Protein AF-A0A2P8VRK5-F1 (afdb_monomer)

Radius of gyration: 15.84 Å; Cα contacts (8 Å, |Δi|>4): 286; chains: 1; bounding box: 33×37×44 Å

Secondary structure (DSSP, 8-state):
-BTTB-EEEEEETTTEEEEEEESHHHHHHHHHHHHHHGGG-GGGGGSTTPEES--SSSSEEEEEEETTEEEEEEEEE-TT--EEEEEEEEEE-TTSSS-EEEEEEEEEEEEEEETTEEEEEEEEEEESTTSHHIIIIIEEEEEE-------

Sequence (151 aa):
IIDGIGAMQWKLLGLFPVMTGTGADITRSAVGRFHAELMLFPSAFCLGDVVWSSTEAPPLPASFIAQGEQAELDLTIDQTGQLKAAKLARWGNPDGAAHRYVDFGAIVEAEGTFCGYTIPTQLRVGWYFGTERFESEGEFFRATIDEAIYR

Mean predicted aligned error: 4.78 Å

Solvent-accessible surface area (backbone atoms only — not comparable to full-atom values): 8682 Å² total; per-residue (Å²): 113,59,98,86,44,19,70,46,74,42,40,56,94,77,73,45,79,76,44,78,48,68,49,72,68,44,20,50,26,44,50,38,47,54,61,59,53,43,65,60,40,55,70,66,68,73,40,93,72,49,46,68,82,44,83,87,57,71,61,29,36,38,33,37,75,54,96,92,37,85,45,59,40,32,36,28,52,51,99,86,65,50,67,39,32,41,39,32,72,26,44,44,40,95,84,73,58,77,73,40,74,39,38,27,29,35,43,35,80,38,68,46,74,42,98,88,44,67,27,65,24,28,38,44,30,24,34,46,47,95,44,78,51,20,82,77,72,17,63,71,51,72,51,75,58,92,78,71,85,89,130

pLDDT: mean 90.81, std 8.57, range [53.16, 98.5]

Foldseek 3Di:
DPPLWAWDFDADVVHHTPDIDTDDLRSQLVQLVVLQCCLQVVVVCVDPQWDWPDDPAFQTWIWGADSNDIFTKGFHADPVRHTAKIWGFGWDDLPPDDTDTWIWMKGQPDWDAAPRDIGGFWIFIFTNPPDPCCVVRTGPDIGGDPDDDDD

Structure (mmCIF, N/CA/C/O backbone):
data_AF-A0A2P8VRK5-F1
#
_entry.id   AF-A0A2P8VRK5-F1
#
loop_
_atom_site.group_PDB
_atom_site.id
_atom_site.type_symbol
_atom_site.label_atom_id
_atom_site.label_alt_id
_atom_site.label_comp_id
_atom_site.label_asym_id
_atom_site.label_entity_id
_atom_site.label_seq_id
_atom_site.pdbx_PDB_ins_code
_atom_site.Car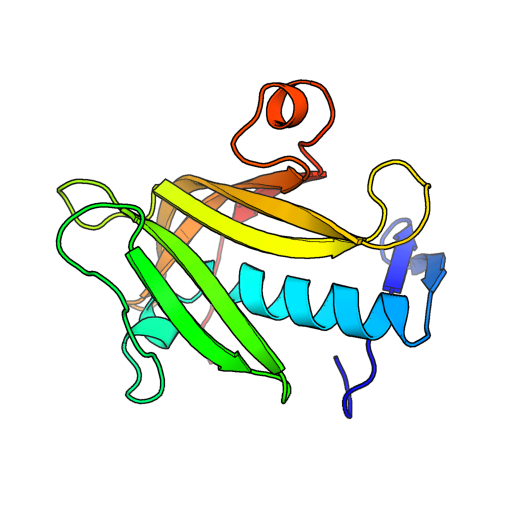tn_x
_atom_site.Cartn_y
_atom_site.Cartn_z
_atom_site.occupancy
_atom_site.B_iso_or_equiv
_atom_site.auth_seq_id
_atom_site.auth_comp_id
_atom_site.auth_asym_id
_atom_site.auth_atom_id
_atom_site.pdbx_PDB_model_num
ATOM 1 N N . ILE A 1 1 ? 0.606 -12.770 -7.621 1.00 77.88 1 ILE A N 1
ATOM 2 C CA . ILE A 1 1 ? 1.854 -13.534 -7.843 1.00 77.88 1 ILE A CA 1
ATOM 3 C C . ILE A 1 1 ? 1.461 -14.994 -7.847 1.00 77.88 1 ILE A C 1
ATOM 5 O O . ILE A 1 1 ? 0.702 -15.381 -6.968 1.00 77.88 1 ILE A O 1
ATOM 9 N N . ILE A 1 2 ? 1.877 -15.756 -8.851 1.00 81.06 2 ILE A N 1
ATOM 10 C CA . ILE A 1 2 ? 1.624 -17.200 -8.934 1.00 81.06 2 ILE A CA 1
ATOM 11 C C . ILE A 1 2 ? 2.981 -17.845 -9.188 1.00 81.06 2 ILE A C 1
ATOM 13 O O . ILE A 1 2 ? 3.702 -17.381 -10.068 1.00 81.06 2 ILE A O 1
ATOM 17 N N . ASP A 1 3 ? 3.359 -18.820 -8.362 1.00 83.81 3 ASP A N 1
ATOM 18 C CA . ASP A 1 3 ? 4.664 -19.495 -8.417 1.00 83.81 3 ASP A CA 1
ATOM 19 C C . ASP A 1 3 ? 5.862 -18.523 -8.426 1.00 83.81 3 ASP A C 1
ATOM 21 O O . ASP A 1 3 ? 6.844 -18.705 -9.142 1.00 83.81 3 ASP A O 1
ATOM 25 N N . GLY A 1 4 ? 5.760 -17.431 -7.658 1.00 81.56 4 GLY A N 1
ATOM 26 C CA . GLY A 1 4 ? 6.792 -16.388 -7.586 1.00 81.56 4 GLY A CA 1
ATOM 27 C C . GLY A 1 4 ? 6.843 -15.444 -8.793 1.00 81.56 4 GLY A C 1
ATOM 28 O O . GLY A 1 4 ? 7.696 -14.563 -8.843 1.00 81.56 4 GLY A O 1
ATOM 29 N N . ILE A 1 5 ? 5.928 -15.571 -9.758 1.00 84.06 5 ILE A N 1
ATOM 30 C CA . ILE A 1 5 ? 5.892 -14.737 -10.962 1.00 84.06 5 ILE A CA 1
ATOM 31 C C . ILE A 1 5 ? 4.791 -13.680 -10.836 1.00 84.06 5 ILE A C 1
ATOM 33 O O . ILE A 1 5 ? 3.614 -13.977 -10.591 1.00 84.06 5 ILE A O 1
ATOM 37 N N . GLY A 1 6 ? 5.175 -12.411 -10.997 1.00 85.19 6 GLY A N 1
ATOM 38 C CA . GLY A 1 6 ? 4.243 -11.299 -11.129 1.00 85.19 6 GLY A CA 1
ATOM 39 C C . GLY A 1 6 ? 3.876 -11.055 -12.588 1.00 85.19 6 GLY A C 1
ATOM 40 O O . GLY A 1 6 ? 4.708 -11.144 -13.491 1.00 85.19 6 GLY A O 1
ATOM 41 N N . ALA A 1 7 ? 2.615 -10.709 -12.812 1.00 84.06 7 ALA A N 1
ATOM 42 C CA . ALA A 1 7 ? 2.120 -10.294 -14.110 1.00 84.06 7 ALA A CA 1
ATOM 43 C C . ALA A 1 7 ? 1.224 -9.070 -13.941 1.00 84.06 7 ALA A C 1
ATOM 45 O O . ALA A 1 7 ? 0.474 -8.953 -12.970 1.00 84.06 7 ALA A O 1
ATOM 46 N N . MET A 1 8 ? 1.288 -8.173 -14.914 1.00 82.56 8 MET A N 1
ATOM 47 C CA . MET A 1 8 ? 0.344 -7.084 -15.077 1.00 82.56 8 MET A CA 1
ATOM 48 C C . MET A 1 8 ? -0.589 -7.457 -16.220 1.00 82.56 8 MET A C 1
ATOM 50 O O . MET A 1 8 ? -0.122 -7.755 -17.315 1.00 82.56 8 MET A O 1
ATOM 54 N N . GLN A 1 9 ? -1.895 -7.461 -15.965 1.00 80.69 9 GLN A N 1
ATOM 55 C CA . GLN A 1 9 ? -2.918 -7.658 -16.988 1.00 80.69 9 GLN A CA 1
ATOM 56 C C . GLN A 1 9 ? -4.077 -6.707 -16.721 1.00 80.69 9 GLN A C 1
ATOM 58 O O . GLN A 1 9 ? -4.959 -6.994 -15.916 1.00 80.69 9 GLN A O 1
ATOM 63 N N . TRP A 1 10 ? -4.060 -5.557 -17.380 1.00 74.25 10 TRP A N 1
ATOM 64 C CA . TRP A 1 10 ? -5.155 -4.602 -17.307 1.00 74.25 10 TRP A CA 1
ATOM 65 C C . TRP A 1 10 ? -6.090 -4.892 -18.458 1.00 74.25 10 TRP A C 1
ATOM 67 O O . TRP A 1 10 ? -5.651 -4.957 -19.607 1.00 74.25 10 TRP A O 1
ATOM 77 N N . LYS A 1 11 ? -7.368 -5.096 -18.150 1.00 69.31 11 LYS A N 1
ATOM 78 C CA . LYS A 1 11 ? -8.384 -5.402 -19.149 1.00 69.31 11 LYS A CA 1
ATOM 79 C C . LYS A 1 11 ? -9.433 -4.303 -19.185 1.00 69.31 11 LYS A C 1
ATOM 81 O O . LYS A 1 11 ? -10.031 -3.989 -18.158 1.00 69.31 11 LYS A O 1
ATOM 86 N N . LEU A 1 12 ? -9.706 -3.772 -20.371 1.00 53.16 12 LEU A N 1
ATOM 87 C CA . LEU A 1 12 ? -10.850 -2.902 -20.605 1.00 53.16 12 LEU A CA 1
ATOM 88 C C . LEU A 1 12 ? -12.135 -3.712 -20.395 1.00 53.16 12 LEU A C 1
ATOM 90 O O . LEU A 1 12 ? -12.302 -4.776 -21.000 1.00 53.16 12 LEU A O 1
ATOM 94 N N . LEU A 1 13 ? -13.009 -3.224 -19.507 1.00 61.72 13 LEU A N 1
ATOM 95 C CA . LEU A 1 13 ? -14.254 -3.891 -19.093 1.00 61.72 13 LEU A CA 1
ATOM 96 C C . LEU A 1 13 ? -14.048 -5.320 -18.548 1.00 61.72 13 LEU A C 1
ATOM 98 O O . LEU A 1 13 ? -14.963 -6.134 -18.584 1.00 61.72 13 LEU A O 1
ATOM 102 N N . GLY A 1 14 ? -12.834 -5.664 -18.101 1.00 64.62 14 GLY A N 1
ATOM 103 C CA . GLY A 1 14 ? -12.488 -7.031 -17.693 1.00 64.62 14 GLY A CA 1
ATOM 104 C C . GLY A 1 14 ? -12.322 -8.030 -18.850 1.00 64.62 14 GLY A C 1
ATOM 105 O O . GLY A 1 14 ? -11.974 -9.185 -18.604 1.00 64.62 14 GLY A O 1
ATOM 106 N N . LEU A 1 15 ? -12.509 -7.603 -20.105 1.00 60.78 15 LEU A N 1
ATOM 107 C CA . LEU A 1 15 ? -12.585 -8.486 -21.273 1.00 60.78 15 LEU A CA 1
ATOM 108 C C . LEU A 1 15 ? -11.346 -8.399 -22.171 1.00 60.78 15 LEU A C 1
ATOM 110 O O . LEU A 1 15 ? -10.750 -9.427 -22.489 1.00 60.78 15 LEU A O 1
ATOM 114 N N . PHE A 1 16 ? -10.920 -7.190 -22.544 1.00 67.19 16 PHE A N 1
ATOM 115 C CA . PHE A 1 16 ? -9.870 -6.991 -23.551 1.00 67.19 16 PHE A CA 1
ATOM 116 C C . PHE A 1 16 ? -8.570 -6.494 -22.911 1.00 67.19 16 PHE A C 1
ATOM 118 O O . PHE A 1 16 ? -8.585 -5.405 -22.337 1.00 67.19 16 PHE A O 1
ATOM 125 N N . PRO A 1 17 ? -7.445 -7.233 -22.983 1.00 71.06 17 PRO A N 1
ATOM 126 C CA . PRO A 1 17 ? -6.171 -6.767 -22.441 1.00 71.06 17 PRO A CA 1
ATOM 127 C C . PRO A 1 17 ? -5.724 -5.467 -23.122 1.00 71.06 17 PRO A C 1
ATOM 129 O O . PRO A 1 17 ? -5.559 -5.429 -24.336 1.00 71.06 17 PRO A O 1
ATOM 132 N N . VAL A 1 18 ? -5.521 -4.414 -22.334 1.00 77.38 18 VAL A N 1
ATOM 133 C CA . VAL A 1 18 ? -5.008 -3.107 -22.781 1.00 77.38 18 VAL A CA 1
ATOM 134 C C . VAL A 1 18 ? -3.596 -2.830 -22.275 1.00 77.38 18 VAL A C 1
ATOM 136 O O . VAL A 1 18 ? -2.891 -2.005 -22.843 1.00 77.38 18 VAL A O 1
ATOM 139 N N . MET A 1 19 ? -3.154 -3.546 -21.240 1.00 74.19 19 MET A N 1
ATOM 140 C CA . MET A 1 19 ? -1.773 -3.509 -20.772 1.00 74.19 19 MET A CA 1
ATOM 141 C C . MET A 1 19 ? -1.379 -4.889 -20.269 1.00 74.19 19 MET A C 1
ATOM 143 O O . MET A 1 19 ? -2.059 -5.46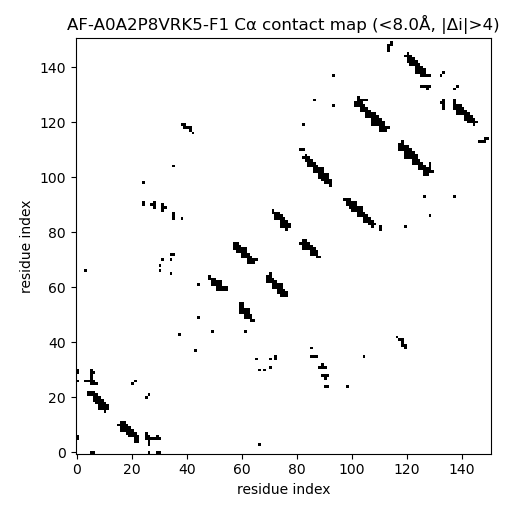1 -19.414 1.00 74.19 19 MET A O 1
ATOM 147 N N . THR A 1 20 ? -0.281 -5.422 -20.792 1.00 80.62 20 THR A N 1
ATOM 148 C CA . THR A 1 20 ? 0.299 -6.683 -20.329 1.00 80.62 20 THR A CA 1
ATOM 149 C C . THR A 1 20 ? 1.775 -6.495 -20.033 1.00 80.62 20 THR A C 1
ATOM 151 O O . THR A 1 20 ? 2.482 -5.885 -20.831 1.00 80.62 20 THR A O 1
ATOM 154 N N . GLY A 1 21 ? 2.250 -7.042 -18.919 1.00 80.75 21 GLY A N 1
ATOM 155 C CA . GLY A 1 21 ? 3.662 -7.004 -18.553 1.00 80.75 21 GLY A CA 1
ATOM 156 C C . GLY A 1 21 ? 4.059 -8.221 -17.731 1.00 80.75 21 GLY A C 1
ATOM 157 O O . GLY A 1 21 ? 3.292 -8.681 -16.885 1.00 80.75 21 GLY A O 1
ATOM 158 N N . THR A 1 22 ? 5.260 -8.731 -17.978 1.00 85.94 22 THR A N 1
ATOM 159 C CA . THR A 1 22 ? 5.902 -9.832 -17.245 1.00 85.94 22 THR A CA 1
ATOM 160 C C . THR A 1 22 ? 7.404 -9.565 -17.175 1.00 85.94 22 THR A C 1
ATOM 162 O O . THR A 1 22 ? 7.931 -8.834 -18.010 1.00 85.94 22 THR A O 1
ATOM 165 N N . GLY A 1 23 ? 8.106 -10.185 -16.229 1.00 92.31 23 GLY A N 1
ATOM 166 C CA . GLY A 1 23 ? 9.560 -10.059 -16.087 1.00 92.31 23 GLY A CA 1
ATOM 167 C C . GLY A 1 23 ? 9.967 -9.612 -14.688 1.00 92.31 23 GLY A C 1
ATOM 168 O O . GLY A 1 23 ? 9.112 -9.353 -13.845 1.00 92.31 23 GLY A O 1
ATOM 169 N N . ALA A 1 24 ? 11.276 -9.528 -14.443 1.00 93.06 24 ALA A N 1
ATOM 170 C CA . ALA A 1 24 ? 11.827 -9.300 -13.106 1.00 93.06 24 ALA A CA 1
ATOM 171 C C . ALA A 1 24 ? 11.309 -8.009 -12.449 1.00 93.06 24 ALA A C 1
ATOM 173 O O . ALA A 1 24 ? 10.892 -8.041 -11.292 1.00 93.06 24 ALA A O 1
ATOM 174 N N . ASP A 1 25 ? 11.251 -6.902 -13.196 1.00 94.81 25 ASP A N 1
ATOM 175 C CA . ASP A 1 25 ? 10.736 -5.626 -12.686 1.00 94.81 25 ASP A CA 1
ATOM 176 C C . ASP A 1 25 ? 9.256 -5.702 -12.297 1.00 94.81 25 ASP A C 1
ATOM 178 O O . ASP A 1 25 ? 8.859 -5.231 -11.229 1.00 94.81 25 ASP A O 1
ATOM 182 N N . ILE A 1 26 ? 8.439 -6.348 -13.134 1.00 93.19 26 ILE A N 1
ATOM 183 C CA . ILE A 1 26 ? 7.008 -6.530 -12.871 1.00 93.19 26 ILE A CA 1
ATOM 184 C C . ILE A 1 26 ? 6.797 -7.460 -11.676 1.00 93.19 26 ILE A C 1
ATOM 186 O O . ILE A 1 26 ? 5.952 -7.171 -10.830 1.00 93.19 26 ILE A O 1
ATOM 190 N N . THR A 1 27 ? 7.579 -8.536 -11.567 1.00 93.81 27 THR A N 1
ATOM 191 C CA . THR A 1 27 ? 7.553 -9.437 -10.409 1.00 93.81 27 THR A CA 1
ATOM 192 C C . THR A 1 27 ? 7.878 -8.686 -9.126 1.00 93.81 27 THR A C 1
ATOM 194 O O . THR A 1 27 ? 7.068 -8.706 -8.202 1.00 93.81 27 THR A O 1
ATOM 197 N N . ARG A 1 28 ? 8.986 -7.942 -9.089 1.00 94.75 28 ARG A N 1
ATOM 198 C CA . ARG A 1 28 ? 9.379 -7.167 -7.906 1.00 94.75 28 ARG A CA 1
ATOM 199 C C . ARG A 1 28 ? 8.351 -6.087 -7.552 1.00 94.75 28 ARG A C 1
ATOM 201 O O . ARG A 1 28 ? 8.003 -5.914 -6.387 1.00 94.75 28 ARG A O 1
ATOM 208 N N . SER A 1 29 ? 7.801 -5.387 -8.548 1.00 94.62 29 SER A N 1
ATOM 209 C CA . SER A 1 29 ? 6.735 -4.402 -8.312 1.00 94.62 29 SER A CA 1
ATOM 210 C C . SER A 1 29 ? 5.450 -5.040 -7.772 1.00 94.62 29 SER A C 1
ATOM 212 O O . SER A 1 29 ? 4.755 -4.434 -6.949 1.00 94.62 29 SER A O 1
ATOM 214 N N . ALA A 1 30 ? 5.125 -6.258 -8.222 1.00 93.69 30 ALA A N 1
ATOM 215 C CA . ALA A 1 30 ? 3.983 -7.027 -7.744 1.00 93.69 30 ALA A CA 1
ATOM 216 C C . ALA A 1 30 ? 4.185 -7.539 -6.310 1.00 93.69 30 ALA A C 1
ATOM 218 O O . ALA A 1 30 ? 3.221 -7.549 -5.548 1.00 93.69 30 ALA A O 1
ATOM 219 N N . VAL A 1 31 ? 5.412 -7.910 -5.926 1.00 95.19 31 VAL A N 1
ATOM 220 C CA . VAL A 1 31 ? 5.756 -8.276 -4.540 1.00 95.19 31 VAL A CA 1
ATOM 221 C C . VAL A 1 31 ? 5.556 -7.080 -3.615 1.00 95.19 31 VAL A C 1
ATOM 223 O O . VAL A 1 31 ? 4.790 -7.176 -2.661 1.00 95.19 31 VAL A O 1
ATOM 226 N N . GLY A 1 32 ? 6.101 -5.912 -3.967 1.00 95.06 32 GLY A N 1
ATOM 227 C CA . GLY A 1 32 ? 5.878 -4.693 -3.182 1.00 95.06 32 GLY A CA 1
ATOM 228 C C . GLY A 1 32 ? 4.405 -4.260 -3.127 1.00 95.06 32 GLY A C 1
ATOM 229 O O . GLY A 1 32 ? 3.949 -3.732 -2.117 1.00 95.06 32 GLY A O 1
ATOM 230 N N . ARG A 1 33 ? 3.617 -4.518 -4.183 1.00 94.81 33 ARG A N 1
ATOM 231 C CA . ARG A 1 33 ? 2.158 -4.315 -4.144 1.00 94.81 33 ARG A CA 1
ATOM 232 C C . ARG A 1 33 ? 1.496 -5.247 -3.127 1.00 94.81 33 ARG A C 1
ATOM 234 O O . ARG A 1 33 ? 0.674 -4.774 -2.355 1.00 94.81 33 ARG A O 1
ATOM 241 N N . PHE A 1 34 ? 1.851 -6.532 -3.124 1.00 93.88 34 PHE A N 1
ATOM 242 C CA . PHE A 1 34 ? 1.331 -7.494 -2.151 1.00 93.88 34 PHE A CA 1
ATOM 243 C C . PHE A 1 34 ? 1.653 -7.058 -0.716 1.00 93.88 34 PHE A C 1
ATOM 245 O O . PHE A 1 34 ? 0.776 -7.083 0.140 1.00 93.88 34 PHE A O 1
ATOM 252 N N . HIS A 1 35 ? 2.884 -6.598 -0.459 1.00 95.00 35 HIS A N 1
ATOM 253 C CA . HIS A 1 35 ? 3.268 -6.068 0.853 1.00 95.00 35 HIS A CA 1
ATOM 254 C C . HIS A 1 35 ? 2.412 -4.864 1.267 1.00 95.00 35 HIS A C 1
ATOM 256 O O . HIS A 1 35 ? 1.971 -4.809 2.410 1.00 95.00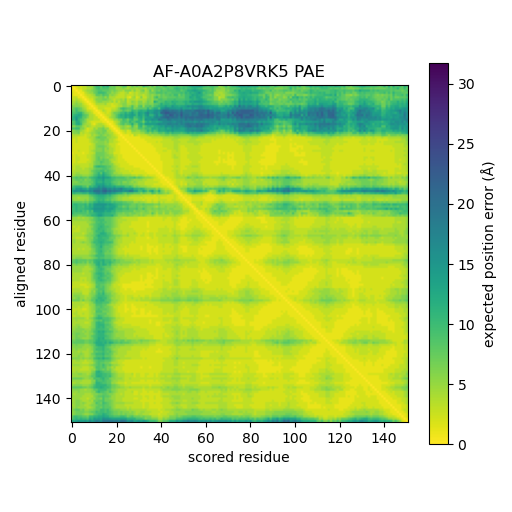 35 HIS A O 1
ATOM 262 N N . ALA A 1 36 ? 2.116 -3.942 0.342 1.00 94.62 36 ALA A N 1
ATOM 263 C CA . ALA A 1 36 ? 1.242 -2.798 0.617 1.00 94.62 36 ALA A CA 1
ATOM 264 C C . ALA A 1 36 ? -0.207 -3.226 0.896 1.00 94.62 36 ALA A C 1
ATOM 266 O O . ALA A 1 36 ? -0.849 -2.684 1.790 1.00 94.62 36 ALA A O 1
ATOM 267 N N . GLU A 1 37 ? -0.724 -4.217 0.163 1.00 93.50 37 GLU A N 1
ATOM 268 C CA . GLU A 1 37 ? -2.088 -4.736 0.332 1.00 93.50 37 GLU A CA 1
ATOM 269 C C . GLU A 1 37 ? -2.321 -5.375 1.709 1.00 93.50 37 GLU A C 1
ATOM 271 O O . GLU A 1 37 ? -3.468 -5.442 2.146 1.00 93.50 37 GLU A O 1
ATOM 276 N N . LEU A 1 38 ? -1.272 -5.769 2.445 1.00 92.50 38 LEU A N 1
ATOM 277 C CA . LEU A 1 38 ? -1.417 -6.273 3.816 1.00 92.50 38 LEU A CA 1
ATOM 278 C C . LEU A 1 38 ? -2.010 -5.240 4.782 1.00 92.50 38 LEU A C 1
ATOM 280 O O . LEU A 1 38 ? -2.614 -5.638 5.772 1.00 92.50 38 LEU A O 1
ATOM 284 N N . MET A 1 39 ? -1.955 -3.939 4.469 1.00 91.56 39 MET A N 1
ATOM 285 C CA . MET A 1 39 ? -2.689 -2.909 5.221 1.00 91.56 39 MET A CA 1
ATOM 286 C C . MET A 1 39 ? -4.212 -3.157 5.253 1.00 91.56 39 MET A C 1
ATOM 288 O O . MET A 1 39 ? -4.891 -2.697 6.165 1.00 91.56 39 MET A O 1
ATOM 292 N N . LEU A 1 40 ? -4.753 -3.890 4.268 1.00 91.88 40 LEU A N 1
ATOM 293 C CA . LEU A 1 40 ? -6.162 -4.297 4.217 1.00 91.88 40 LEU A CA 1
ATOM 294 C C . LEU A 1 40 ? -6.473 -5.467 5.154 1.00 91.88 40 LEU A C 1
ATOM 296 O O . LEU A 1 40 ? -7.636 -5.808 5.335 1.00 91.88 40 LEU A O 1
ATOM 300 N N . PHE A 1 41 ? -5.452 -6.070 5.762 1.00 88.81 41 PHE A N 1
ATOM 301 C CA . PHE A 1 41 ? -5.576 -7.190 6.684 1.00 88.81 41 PHE A CA 1
ATOM 302 C C . PHE A 1 41 ? -4.814 -6.892 7.982 1.00 88.81 41 PHE A C 1
ATOM 304 O O . PHE A 1 41 ? -3.827 -7.571 8.265 1.00 88.81 41 PHE A O 1
ATOM 311 N N . PRO A 1 42 ? -5.248 -5.917 8.811 1.00 81.56 42 PRO A N 1
ATOM 312 C CA . PRO A 1 42 ? -4.513 -5.527 10.017 1.00 81.56 42 PRO A CA 1
ATOM 313 C C . PRO A 1 42 ? -4.186 -6.700 10.954 1.00 81.56 42 PRO A C 1
ATOM 315 O O . PRO A 1 42 ? -3.122 -6.735 11.567 1.00 81.56 42 PRO A O 1
ATOM 318 N N . SER A 1 43 ? -5.051 -7.720 10.998 1.00 83.81 43 SER A N 1
ATOM 319 C CA . SER A 1 43 ? -4.826 -8.949 11.765 1.00 83.81 43 SER A CA 1
ATOM 320 C C . SER A 1 43 ? -3.566 -9.722 11.358 1.00 83.81 43 SER A C 1
ATOM 322 O O . SER A 1 43 ? -3.021 -10.455 12.179 1.00 83.81 43 SER A O 1
ATOM 324 N N . ALA A 1 44 ? -3.084 -9.571 10.119 1.00 85.12 44 ALA A N 1
ATOM 325 C CA . ALA A 1 44 ? -1.843 -10.192 9.659 1.00 85.12 44 ALA A CA 1
ATOM 326 C C . ALA A 1 44 ? -0.617 -9.669 10.427 1.00 85.12 44 ALA A C 1
ATOM 328 O O . ALA A 1 44 ? 0.330 -10.421 10.638 1.00 85.12 44 ALA A O 1
ATOM 329 N N . PHE A 1 45 ? -0.657 -8.424 10.915 1.00 84.75 45 PHE A N 1
ATOM 330 C CA . PHE A 1 45 ? 0.428 -7.834 11.707 1.00 84.75 45 PHE A CA 1
ATOM 331 C C . PHE A 1 45 ? 0.408 -8.247 13.184 1.00 84.75 45 PHE A C 1
ATOM 333 O O . PHE A 1 45 ? 1.337 -7.935 13.927 1.00 84.75 45 PHE A O 1
ATOM 340 N N . CYS A 1 46 ? -0.634 -8.961 13.617 1.00 81.56 46 CYS A N 1
ATOM 341 C CA . CYS A 1 46 ? -0.722 -9.550 14.952 1.00 81.56 46 CYS A CA 1
ATOM 342 C C . CYS A 1 46 ? -0.166 -10.985 15.007 1.00 81.56 46 CYS A C 1
ATOM 344 O O . CYS A 1 46 ? -0.196 -11.613 16.065 1.00 81.56 46 CYS A O 1
ATOM 346 N N . LEU A 1 47 ? 0.300 -11.527 13.877 1.00 75.44 47 LEU A N 1
ATOM 347 C CA . LEU A 1 47 ? 0.914 -12.851 13.802 1.00 75.44 47 LEU A CA 1
ATOM 348 C C . LEU A 1 47 ? 2.385 -12.789 14.250 1.00 75.44 47 LEU A C 1
ATOM 350 O O . LEU A 1 47 ? 3.039 -11.757 14.127 1.00 75.44 47 LEU A O 1
ATOM 354 N N . GLY A 1 48 ? 2.913 -13.904 14.766 1.00 72.69 48 GLY A N 1
ATOM 355 C CA . GLY A 1 48 ? 4.230 -13.961 15.425 1.00 72.69 48 GLY A CA 1
ATOM 356 C C . GLY A 1 48 ? 5.453 -13.691 14.537 1.00 72.69 48 GLY A C 1
ATOM 357 O O . GLY A 1 48 ? 6.556 -13.576 15.063 1.00 72.69 48 GLY A O 1
ATOM 358 N N . ASP A 1 49 ? 5.265 -13.564 13.224 1.00 86.88 49 ASP A N 1
ATOM 359 C CA . ASP A 1 49 ? 6.346 -13.399 12.245 1.00 86.88 49 ASP A CA 1
ATOM 360 C C . ASP A 1 49 ? 6.618 -11.923 11.885 1.00 86.88 49 ASP A C 1
ATOM 362 O O . ASP A 1 49 ? 7.437 -11.635 11.009 1.00 86.88 49 ASP A O 1
ATOM 366 N N . VAL A 1 50 ? 5.931 -10.980 12.544 1.00 92.12 50 VAL A N 1
ATOM 367 C CA . VAL A 1 50 ? 6.118 -9.534 12.357 1.00 92.12 50 VAL A CA 1
ATOM 368 C C . VAL A 1 50 ? 7.006 -8.972 13.465 1.00 92.12 50 VAL A C 1
ATOM 370 O O . VAL A 1 50 ? 6.705 -9.090 14.654 1.00 92.12 50 VAL A O 1
ATOM 373 N N . VAL A 1 51 ? 8.093 -8.315 13.070 1.00 93.88 51 VAL A N 1
ATOM 374 C CA . VAL A 1 51 ? 9.017 -7.612 13.962 1.00 93.88 51 VAL A CA 1
ATOM 375 C C . VAL A 1 51 ? 8.719 -6.120 13.911 1.00 93.88 51 VAL A C 1
ATOM 377 O O . VAL A 1 51 ? 8.748 -5.508 12.846 1.00 93.88 51 VAL A O 1
ATOM 380 N N . TRP A 1 52 ? 8.466 -5.523 15.071 1.00 94.00 52 TRP A N 1
ATOM 381 C CA . TRP A 1 52 ? 8.212 -4.091 15.201 1.00 94.00 52 TRP A CA 1
ATOM 382 C C . TRP A 1 52 ? 9.464 -3.378 15.699 1.00 94.00 52 TRP A C 1
ATOM 384 O O . TRP A 1 52 ? 9.964 -3.686 16.781 1.00 94.00 52 TRP A O 1
ATOM 394 N N . SER A 1 53 ? 9.968 -2.417 14.924 1.00 91.69 53 SER A N 1
ATOM 395 C CA . SER A 1 53 ? 11.188 -1.672 15.284 1.00 91.69 53 SER A CA 1
ATOM 396 C C . SER A 1 53 ? 10.930 -0.581 16.325 1.00 91.69 53 SER A C 1
ATOM 398 O O . SER A 1 53 ? 11.826 -0.209 17.077 1.00 91.69 53 SER A O 1
ATOM 400 N N . SER A 1 54 ? 9.706 -0.055 16.364 1.00 90.62 54 SER A N 1
ATOM 401 C CA . SER A 1 54 ? 9.224 0.891 17.368 1.00 90.62 54 SER A CA 1
ATOM 402 C C . SER A 1 54 ? 7.707 0.791 17.462 1.00 90.62 54 SER A C 1
ATOM 404 O O . SER A 1 54 ? 7.028 0.636 16.447 1.00 90.62 54 SER A O 1
ATOM 406 N N . THR A 1 55 ? 7.181 0.899 18.680 1.00 87.44 55 THR A N 1
ATOM 407 C CA . THR A 1 55 ? 5.736 0.939 18.947 1.00 87.44 55 THR A CA 1
ATOM 408 C C . THR A 1 55 ? 5.326 2.150 19.789 1.00 87.44 55 THR A C 1
ATOM 410 O O . THR A 1 55 ? 4.209 2.194 20.294 1.00 87.44 55 THR A O 1
ATOM 413 N N . GLU A 1 56 ? 6.232 3.112 19.999 1.00 87.81 56 GLU A N 1
ATOM 414 C CA . GLU A 1 56 ? 6.009 4.239 20.920 1.00 87.81 56 GLU A CA 1
ATOM 415 C C . GLU A 1 56 ? 5.209 5.380 20.283 1.00 87.81 56 GLU A C 1
ATOM 417 O O . GLU A 1 56 ? 4.383 6.007 20.945 1.00 87.81 56 GLU A O 1
ATOM 422 N N . ALA A 1 57 ? 5.451 5.654 18.999 1.00 88.81 57 ALA A N 1
ATOM 423 C CA . ALA A 1 57 ? 4.773 6.702 18.250 1.00 88.81 57 ALA A CA 1
ATOM 424 C C . ALA A 1 57 ? 4.751 6.371 16.748 1.00 88.81 57 ALA A C 1
ATOM 426 O O . ALA A 1 57 ? 5.714 5.788 16.252 1.00 88.81 57 ALA A O 1
ATOM 427 N N . PRO A 1 58 ? 3.694 6.765 16.014 1.00 90.44 58 PRO A N 1
ATOM 428 C CA . PRO A 1 58 ? 3.648 6.636 14.564 1.00 90.44 58 PRO A CA 1
ATOM 429 C C . PRO A 1 58 ? 4.757 7.420 13.833 1.00 90.44 58 PRO A C 1
ATOM 431 O O . PRO A 1 58 ? 5.101 8.525 14.264 1.00 90.44 58 PRO A O 1
ATOM 434 N N . PRO A 1 59 ? 5.243 6.923 12.680 1.00 93.62 59 PRO A N 1
ATOM 435 C CA . PRO A 1 59 ? 4.892 5.634 12.084 1.00 93.62 59 PRO A CA 1
ATOM 436 C C . PRO A 1 59 ? 5.438 4.456 12.902 1.00 93.62 59 PRO A C 1
ATOM 438 O O . PRO A 1 59 ? 6.504 4.550 13.497 1.00 93.62 59 PRO A O 1
ATOM 441 N N . LEU A 1 60 ? 4.689 3.356 12.916 1.00 95.12 60 LEU A N 1
ATOM 442 C CA . LEU A 1 60 ? 5.029 2.084 13.545 1.00 95.12 60 LEU A CA 1
ATOM 443 C C . LEU A 1 60 ? 5.653 1.184 12.468 1.00 95.12 60 LEU A C 1
ATOM 445 O O . LEU A 1 60 ? 4.909 0.662 11.630 1.00 95.12 60 LEU A O 1
ATOM 449 N N . PRO A 1 61 ? 6.986 1.018 12.427 1.00 95.75 61 PRO A N 1
ATOM 450 C CA . PRO A 1 61 ? 7.634 0.270 11.360 1.00 95.75 61 PRO A CA 1
ATOM 451 C C . PRO A 1 61 ? 7.487 -1.228 11.624 1.00 95.75 6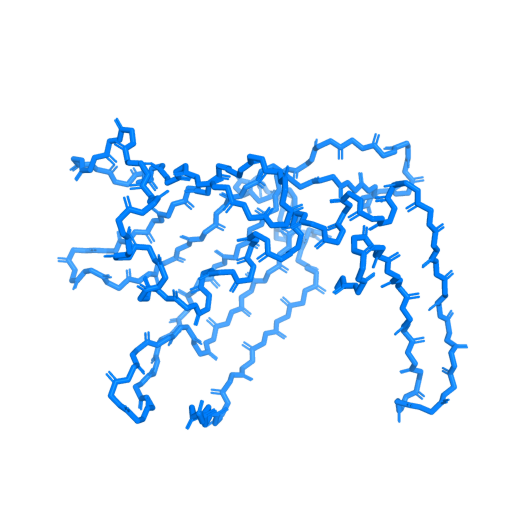1 PRO A C 1
ATOM 453 O O . PRO A 1 61 ? 7.985 -1.741 12.634 1.00 95.75 61 PRO A O 1
ATOM 456 N N . ALA A 1 62 ? 6.809 -1.918 10.711 1.00 95.12 62 ALA A N 1
ATOM 457 C CA . ALA A 1 62 ? 6.592 -3.355 10.735 1.00 95.12 62 ALA A CA 1
ATOM 458 C C . ALA A 1 62 ? 7.476 -4.044 9.690 1.00 95.12 62 ALA A C 1
ATOM 460 O O . ALA A 1 62 ? 7.449 -3.710 8.505 1.00 95.12 62 ALA A O 1
ATOM 461 N N . SER A 1 63 ? 8.238 -5.038 10.129 1.00 95.06 63 SER A N 1
ATOM 462 C CA . SER A 1 63 ? 9.168 -5.810 9.312 1.00 95.06 63 SER A CA 1
ATOM 463 C C . SER A 1 63 ? 8.724 -7.270 9.272 1.00 95.06 63 SER A C 1
ATOM 465 O O . SER A 1 63 ? 8.456 -7.866 10.314 1.00 95.06 63 SER A O 1
ATOM 467 N N . PHE A 1 64 ? 8.595 -7.852 8.081 1.00 93.56 64 PHE A N 1
ATOM 468 C CA . PHE A 1 64 ? 8.110 -9.227 7.901 1.00 93.56 64 PHE A CA 1
ATOM 469 C C . PHE A 1 64 ? 8.596 -9.818 6.574 1.00 93.56 64 PHE A C 1
ATOM 471 O O . PHE A 1 64 ? 9.005 -9.094 5.667 1.00 93.56 64 PHE A O 1
ATOM 478 N N . ILE A 1 65 ? 8.520 -11.144 6.436 1.00 92.56 65 ILE A N 1
ATOM 479 C CA . ILE A 1 65 ? 8.822 -11.841 5.180 1.00 92.56 65 ILE A CA 1
ATOM 480 C C . ILE A 1 65 ? 7.517 -12.259 4.511 1.00 92.56 65 ILE A C 1
ATOM 482 O O . ILE A 1 65 ? 6.688 -12.949 5.098 1.00 92.56 65 ILE A O 1
ATOM 486 N N . ALA A 1 66 ? 7.355 -11.883 3.248 1.00 89.88 66 ALA A N 1
ATOM 487 C CA . ALA A 1 66 ? 6.204 -12.257 2.443 1.00 89.88 66 ALA A CA 1
ATOM 488 C C . ALA A 1 66 ? 6.613 -12.410 0.980 1.00 89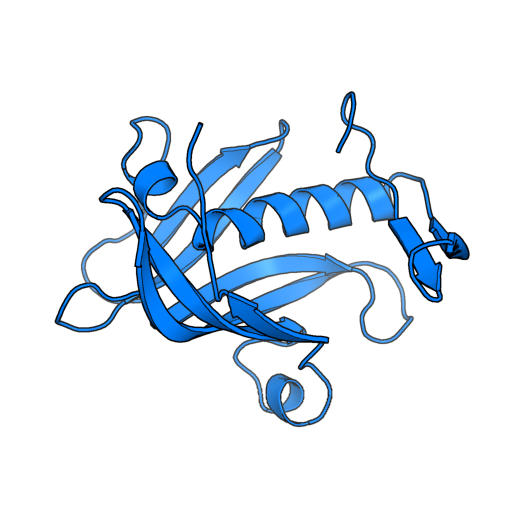.88 66 ALA A C 1
ATOM 490 O O . ALA A 1 66 ? 7.386 -11.609 0.460 1.00 89.88 66 ALA A O 1
ATOM 491 N N . GLN A 1 67 ? 6.085 -13.436 0.304 1.00 90.12 67 GLN A N 1
ATOM 492 C CA . GLN A 1 67 ? 6.470 -13.776 -1.077 1.00 90.12 67 GLN A CA 1
ATOM 493 C C . GLN A 1 67 ? 7.988 -14.009 -1.241 1.00 90.12 67 GLN A C 1
ATOM 495 O O . GLN A 1 67 ? 8.549 -13.749 -2.299 1.00 90.12 67 GLN A O 1
ATOM 500 N N . GLY A 1 68 ? 8.656 -14.494 -0.186 1.00 88.25 68 GLY A N 1
ATOM 501 C CA . GLY A 1 68 ? 10.101 -14.746 -0.183 1.00 88.25 68 GLY A CA 1
ATOM 502 C C . GLY A 1 68 ? 10.980 -13.492 -0.113 1.00 88.25 68 GLY A C 1
ATOM 5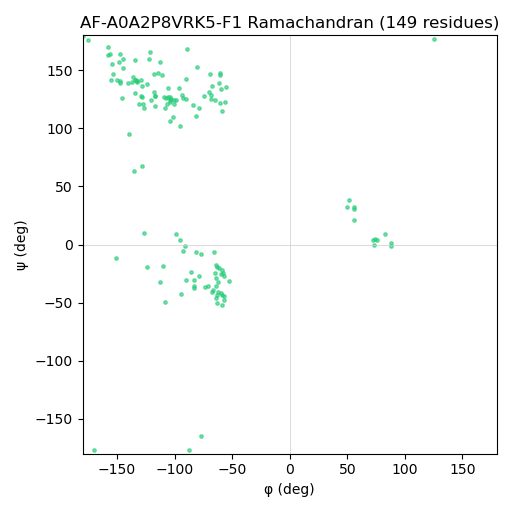03 O O . GLY A 1 68 ? 12.199 -13.620 -0.180 1.00 88.25 68 GLY A O 1
ATOM 504 N N . GLU A 1 69 ? 10.392 -12.302 0.044 1.00 90.94 69 GLU A N 1
ATOM 505 C CA . GLU A 1 69 ? 11.116 -11.035 0.166 1.00 90.94 69 GLU A CA 1
ATOM 506 C C . GLU A 1 69 ? 10.851 -10.375 1.524 1.00 90.94 69 GLU A C 1
ATOM 508 O O . GLU A 1 69 ? 9.760 -10.485 2.092 1.00 90.94 69 GLU A O 1
ATOM 513 N N . GLN A 1 70 ? 11.872 -9.683 2.030 1.00 93.00 70 GLN A N 1
ATOM 514 C CA . GLN A 1 70 ? 11.765 -8.830 3.206 1.00 93.00 70 GLN A CA 1
ATOM 515 C C . GLN A 1 70 ? 10.931 -7.593 2.863 1.00 93.00 70 GLN A C 1
ATOM 517 O O . GLN A 1 70 ? 11.197 -6.921 1.865 1.00 93.00 70 GLN A O 1
ATOM 522 N N . ALA A 1 71 ? 9.957 -7.285 3.710 1.00 93.31 71 ALA A N 1
ATOM 523 C CA . ALA A 1 71 ? 9.143 -6.086 3.633 1.00 93.31 71 ALA A CA 1
ATOM 524 C C . ALA A 1 71 ? 9.400 -5.187 4.843 1.00 93.31 71 ALA A C 1
ATOM 526 O O . ALA A 1 71 ? 9.644 -5.674 5.950 1.00 93.31 71 ALA A O 1
ATOM 527 N N . GLU A 1 72 ? 9.293 -3.882 4.614 1.00 95.56 72 GLU A N 1
ATOM 528 C CA . GLU A 1 72 ? 9.186 -2.860 5.651 1.00 95.56 72 GLU A CA 1
ATOM 529 C C . GLU A 1 72 ? 7.960 -2.009 5.329 1.00 95.56 72 GLU A C 1
ATOM 531 O O . GLU A 1 72 ? 7.850 -1.454 4.232 1.00 95.56 72 GLU A O 1
ATOM 536 N N . LEU A 1 73 ? 7.014 -1.968 6.263 1.00 96.12 73 LEU A N 1
ATOM 537 C CA . LEU A 1 73 ? 5.769 -1.228 6.137 1.00 96.12 73 LEU A CA 1
ATOM 538 C C . LEU A 1 73 ? 5.607 -0.303 7.338 1.00 96.12 73 LEU A C 1
ATOM 540 O O . LEU A 1 73 ? 5.463 -0.758 8.471 1.00 96.12 73 LEU A O 1
ATOM 544 N N . ASP A 1 74 ? 5.577 0.992 7.069 1.00 97.06 74 ASP A N 1
ATOM 545 C CA . ASP A 1 74 ? 5.296 2.017 8.061 1.00 97.06 74 ASP A CA 1
ATOM 546 C C . ASP A 1 74 ? 3.785 2.173 8.211 1.00 97.06 74 ASP A C 1
ATOM 548 O O . ASP A 1 74 ? 3.095 2.523 7.248 1.00 97.06 74 ASP A O 1
ATOM 552 N N . LEU A 1 75 ? 3.267 1.940 9.417 1.00 95.88 75 LEU A N 1
ATOM 553 C CA . LEU A 1 75 ? 1.848 2.097 9.731 1.00 95.88 75 LEU A CA 1
ATOM 554 C C . LEU A 1 75 ? 1.627 3.314 10.627 1.00 95.88 75 LEU A C 1
ATOM 556 O O . LEU A 1 75 ? 2.215 3.429 11.699 1.00 95.88 75 LEU A O 1
ATOM 560 N N . THR A 1 76 ? 0.729 4.207 10.230 1.00 96.62 76 THR A N 1
ATOM 561 C CA . THR A 1 76 ? 0.301 5.332 11.065 1.00 96.62 76 THR A CA 1
ATOM 562 C C . THR A 1 76 ? -1.097 5.071 11.582 1.00 96.62 76 THR A C 1
ATOM 564 O O . THR A 1 76 ? -2.030 4.958 10.789 1.00 96.62 76 THR A O 1
ATOM 567 N N . ILE A 1 77 ? -1.243 5.036 12.904 1.00 94.62 77 ILE A N 1
ATOM 568 C CA . ILE A 1 77 ? -2.527 4.912 13.599 1.00 94.62 77 ILE A CA 1
ATOM 569 C C . ILE A 1 77 ? -2.852 6.194 14.371 1.00 94.62 77 ILE A C 1
ATOM 571 O O . ILE A 1 77 ? -1.949 6.963 14.708 1.00 94.62 77 ILE A O 1
ATOM 575 N N . ASP A 1 78 ? -4.128 6.432 14.657 1.00 93.81 78 ASP A N 1
ATOM 576 C CA . ASP A 1 78 ? -4.539 7.483 15.591 1.00 93.81 78 ASP A CA 1
ATOM 577 C C . ASP A 1 78 ? -4.586 6.991 17.052 1.00 93.81 78 ASP A C 1
ATOM 579 O O . ASP A 1 78 ? -4.248 5.850 17.367 1.00 93.81 78 ASP A O 1
ATOM 583 N N . GLN A 1 79 ? -5.012 7.866 17.969 1.00 92.56 79 GLN A N 1
ATOM 584 C CA . GLN A 1 79 ? -5.087 7.576 19.409 1.00 92.56 79 GLN A CA 1
ATOM 585 C C . GLN A 1 79 ? -6.088 6.465 19.769 1.00 92.56 79 GLN A C 1
ATOM 587 O O . GLN A 1 79 ? -6.030 5.928 20.872 1.00 92.56 79 GLN A O 1
ATOM 592 N N . THR A 1 80 ? -7.012 6.134 18.865 1.00 90.62 80 THR A N 1
ATOM 593 C CA . THR A 1 80 ? -7.990 5.049 19.030 1.00 90.62 80 THR A CA 1
ATOM 594 C C . THR A 1 80 ? -7.505 3.727 18.435 1.00 90.62 80 THR A C 1
ATOM 596 O O . THR A 1 80 ? -8.160 2.703 18.613 1.00 90.62 80 THR A O 1
ATOM 599 N N . GLY A 1 81 ? -6.347 3.733 17.765 1.00 89.50 81 GLY A N 1
ATOM 600 C CA . GLY A 1 81 ? -5.778 2.570 17.090 1.00 89.50 81 GLY A CA 1
ATOM 601 C C . GLY A 1 81 ? -6.241 2.391 15.644 1.00 89.50 81 GLY A C 1
ATOM 602 O O . GLY A 1 81 ? -5.811 1.436 15.002 1.00 89.50 81 GLY A O 1
ATOM 603 N N . GLN A 1 82 ? -7.074 3.293 15.116 1.00 92.25 82 GLN A N 1
ATOM 604 C CA . GLN A 1 82 ? -7.519 3.247 13.723 1.00 92.25 82 GLN A CA 1
ATOM 605 C C . GLN A 1 82 ? -6.349 3.529 12.776 1.00 92.25 82 GLN A C 1
ATOM 607 O O . GLN A 1 82 ? -5.594 4.485 12.984 1.00 92.25 82 GLN A O 1
ATOM 612 N N . LEU A 1 83 ? -6.236 2.747 11.699 1.00 94.75 83 LEU A N 1
ATOM 613 C CA . LEU A 1 83 ? -5.241 2.972 10.658 1.00 94.75 83 LEU A CA 1
ATOM 614 C C . LEU A 1 83 ? -5.570 4.256 9.888 1.00 94.75 83 LEU A C 1
ATOM 616 O O . LEU A 1 83 ? -6.684 4.442 9.404 1.00 94.75 83 LEU A O 1
ATOM 620 N N . LYS A 1 84 ? -4.588 5.151 9.762 1.00 96.75 84 LYS A N 1
ATOM 621 C CA . LYS A 1 84 ? -4.695 6.426 9.028 1.00 96.75 84 LYS A CA 1
ATOM 622 C C . LYS A 1 84 ? -3.827 6.454 7.783 1.00 96.75 84 LYS A C 1
ATOM 624 O O . LYS A 1 84 ? -4.198 7.094 6.801 1.00 96.75 84 LYS A O 1
ATOM 629 N N . ALA A 1 85 ? -2.682 5.780 7.808 1.00 97.50 85 ALA A N 1
ATOM 630 C CA . ALA A 1 85 ? -1.839 5.647 6.633 1.00 97.50 85 ALA A CA 1
ATOM 631 C C . ALA A 1 85 ? -0.971 4.393 6.684 1.00 97.50 85 ALA A C 1
ATOM 633 O O . ALA A 1 85 ? -0.634 3.902 7.760 1.00 97.50 85 ALA A O 1
ATOM 634 N N . ALA A 1 86 ? -0.571 3.929 5.507 1.00 97.19 86 ALA A N 1
ATOM 635 C CA . ALA A 1 86 ? 0.463 2.920 5.341 1.00 97.19 86 ALA A CA 1
ATOM 636 C C . ALA A 1 86 ? 1.440 3.377 4.255 1.00 97.19 86 ALA A C 1
ATOM 638 O O . ALA A 1 86 ? 1.009 3.929 3.239 1.00 97.19 86 ALA A O 1
ATOM 639 N N . LYS A 1 87 ? 2.739 3.158 4.452 1.00 98.06 87 LYS A N 1
ATOM 640 C CA . LYS A 1 87 ? 3.790 3.571 3.516 1.00 98.06 87 LYS A CA 1
ATOM 641 C C . LYS A 1 87 ? 4.867 2.497 3.406 1.00 98.06 87 LYS A C 1
ATOM 643 O O . LYS A 1 87 ? 5.293 1.938 4.407 1.00 98.06 87 LYS A O 1
ATOM 648 N N . LEU A 1 88 ? 5.346 2.260 2.189 1.00 98.06 88 LEU A N 1
ATOM 649 C CA . LEU A 1 88 ? 6.547 1.471 1.930 1.00 98.06 88 LEU A CA 1
ATOM 650 C C . LEU A 1 88 ? 7.297 1.988 0.699 1.00 98.06 88 LEU A C 1
ATOM 652 O O . LEU A 1 88 ? 6.740 2.694 -0.146 1.00 98.06 88 LEU A O 1
ATOM 656 N N . ALA A 1 89 ? 8.556 1.586 0.556 1.00 97.88 89 ALA A N 1
ATOM 657 C CA . ALA A 1 89 ? 9.320 1.806 -0.665 1.00 97.88 89 ALA A CA 1
ATOM 658 C C . ALA A 1 89 ? 8.962 0.730 -1.704 1.00 97.88 89 ALA A C 1
ATOM 660 O O . ALA A 1 89 ? 9.306 -0.442 -1.551 1.00 97.88 89 ALA A O 1
ATOM 661 N N . ARG A 1 90 ? 8.274 1.105 -2.788 1.00 97.44 90 ARG A N 1
ATOM 662 C CA . ARG A 1 90 ? 7.819 0.154 -3.813 1.00 97.44 90 ARG A CA 1
ATOM 663 C C . ARG A 1 90 ? 8.655 0.269 -5.080 1.00 97.44 90 ARG A C 1
ATOM 665 O O . ARG A 1 90 ? 8.890 1.365 -5.580 1.00 97.44 90 ARG A O 1
ATOM 672 N N . TRP A 1 91 ? 9.061 -0.872 -5.636 1.00 97.56 91 TRP A N 1
ATOM 673 C CA . TRP A 1 91 ? 9.720 -0.925 -6.942 1.00 97.56 91 TRP A CA 1
ATOM 674 C C . TRP A 1 91 ? 8.741 -0.553 -8.062 1.00 97.56 91 TRP A C 1
ATOM 676 O O . TRP A 1 91 ? 7.672 -1.159 -8.193 1.00 97.56 91 TRP A O 1
ATOM 686 N N . GLY A 1 92 ? 9.094 0.432 -8.880 1.00 96.12 92 GLY A N 1
ATOM 687 C CA . GLY A 1 92 ? 8.255 0.907 -9.974 1.00 96.12 92 GLY A CA 1
ATOM 688 C C . GLY A 1 92 ? 8.896 2.044 -10.760 1.00 96.12 92 GLY A C 1
ATOM 689 O O . GLY A 1 92 ? 9.997 2.502 -10.458 1.00 96.12 92 GLY A O 1
ATOM 690 N N . ASN A 1 93 ? 8.186 2.505 -11.779 1.00 95.50 93 ASN A N 1
ATOM 691 C CA . ASN A 1 93 ? 8.566 3.637 -12.616 1.00 95.50 93 ASN A CA 1
ATOM 692 C C . ASN A 1 93 ? 7.364 4.570 -12.865 1.00 95.50 93 ASN A C 1
ATOM 694 O O . ASN A 1 93 ? 6.929 4.723 -14.006 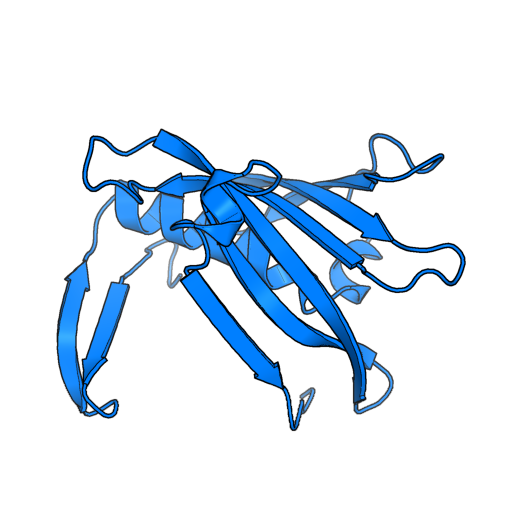1.00 95.50 93 ASN A O 1
ATOM 698 N N . PRO A 1 94 ? 6.795 5.193 -11.817 1.00 94.69 94 PRO A N 1
ATOM 699 C CA . PRO A 1 94 ? 5.578 6.003 -11.945 1.00 94.69 94 PRO A CA 1
ATOM 700 C C . PRO A 1 94 ? 5.689 7.181 -12.929 1.00 94.69 94 PRO A C 1
ATOM 702 O O . PRO A 1 94 ? 4.679 7.633 -13.451 1.00 94.69 94 PRO A O 1
ATOM 705 N N . ASP A 1 95 ? 6.904 7.640 -13.228 1.00 93.56 95 ASP A N 1
ATOM 706 C CA . ASP A 1 95 ? 7.205 8.692 -14.206 1.00 93.56 95 ASP A CA 1
ATOM 707 C C . ASP A 1 95 ? 7.659 8.164 -15.579 1.00 93.56 95 ASP A C 1
ATOM 709 O O . ASP A 1 95 ? 8.139 8.927 -16.413 1.00 93.56 95 ASP A O 1
ATOM 713 N N . GLY A 1 96 ? 7.570 6.854 -15.817 1.00 92.44 96 GLY A N 1
ATOM 714 C CA . GLY A 1 96 ? 8.026 6.221 -17.055 1.00 92.44 96 GLY A CA 1
ATOM 715 C C . GLY A 1 96 ? 9.550 6.138 -17.216 1.00 92.44 96 GLY A C 1
ATOM 716 O O . GLY A 1 96 ? 10.018 5.660 -18.249 1.00 92.44 96 GLY A O 1
ATOM 717 N N . ALA A 1 97 ? 10.334 6.560 -16.217 1.00 95.19 97 ALA A N 1
ATOM 718 C CA . ALA A 1 97 ? 11.789 6.427 -16.228 1.00 95.19 97 ALA A CA 1
ATOM 719 C C . ALA A 1 97 ? 12.236 4.982 -15.908 1.00 95.19 97 ALA A C 1
ATOM 721 O O . ALA A 1 97 ? 11.453 4.029 -15.940 1.00 95.19 97 ALA A O 1
ATOM 722 N N . ALA A 1 98 ? 13.520 4.799 -15.590 1.00 96.19 98 ALA A N 1
ATOM 723 C CA . ALA A 1 98 ? 14.014 3.521 -15.087 1.00 96.19 98 ALA A CA 1
ATOM 724 C C . ALA A 1 98 ? 13.319 3.134 -13.767 1.00 96.19 98 ALA A C 1
ATOM 726 O O . ALA A 1 98 ? 13.005 3.995 -12.932 1.00 96.19 98 ALA A O 1
ATOM 727 N N . HIS A 1 99 ? 13.108 1.828 -13.582 1.00 96.31 99 HIS A N 1
ATOM 728 C CA . HIS A 1 99 ? 12.560 1.292 -12.343 1.00 96.31 99 HIS A CA 1
ATOM 729 C C . HIS A 1 99 ? 13.478 1.596 -11.162 1.00 96.31 99 HIS A C 1
ATOM 731 O O . HIS A 1 99 ? 14.704 1.507 -11.254 1.00 96.31 99 HIS A O 1
ATOM 737 N N . ARG A 1 100 ? 12.858 1.956 -10.044 1.00 97.94 100 ARG A N 1
ATOM 738 C CA . ARG A 1 100 ? 13.524 2.262 -8.782 1.00 97.94 100 ARG A CA 1
ATOM 739 C C . ARG A 1 100 ? 12.547 2.092 -7.630 1.00 97.94 100 ARG A C 1
ATOM 741 O O . ARG A 1 100 ? 11.344 1.948 -7.842 1.00 97.94 100 ARG A O 1
ATOM 748 N N . TYR A 1 101 ? 13.059 2.143 -6.410 1.00 97.81 101 TYR A N 1
ATOM 749 C CA . TYR A 1 101 ? 12.203 2.274 -5.242 1.00 97.81 101 TYR A CA 1
ATOM 750 C C . TYR A 1 101 ? 11.673 3.705 -5.141 1.00 97.81 101 TYR A C 1
ATOM 752 O O . TYR A 1 101 ? 12.437 4.669 -5.216 1.00 97.81 101 TYR A O 1
ATOM 760 N N . VAL A 1 102 ? 10.356 3.829 -5.011 1.00 98.19 102 VAL A N 1
ATOM 761 C CA . VAL A 1 102 ? 9.641 5.091 -4.819 1.00 98.19 102 VAL A CA 1
ATOM 762 C C . VAL A 1 102 ? 8.653 4.894 -3.681 1.00 98.19 102 VAL A C 1
ATOM 764 O O . VAL A 1 102 ? 8.018 3.842 -3.592 1.00 98.19 102 VAL A O 1
ATOM 767 N N . ASP A 1 103 ? 8.509 5.906 -2.831 1.00 98.25 103 ASP A N 1
ATOM 768 C CA . ASP A 1 103 ? 7.519 5.891 -1.761 1.00 98.25 103 ASP A CA 1
ATOM 769 C C . ASP A 1 103 ? 6.118 5.673 -2.333 1.00 98.25 103 ASP A C 1
ATOM 771 O O . ASP A 1 103 ? 5.647 6.428 -3.187 1.00 98.25 103 ASP A O 1
ATOM 775 N N . PHE A 1 104 ? 5.464 4.624 -1.859 1.00 98.50 104 PHE A N 1
ATOM 776 C CA . PHE A 1 104 ? 4.109 4.248 -2.214 1.00 98.50 104 PHE A CA 1
ATOM 777 C C . PHE A 1 104 ? 3.324 4.030 -0.931 1.00 98.50 104 PHE A C 1
ATOM 779 O O . PHE A 1 104 ? 3.849 3.498 0.047 1.00 98.50 104 PHE A O 1
ATOM 786 N N . GLY A 1 105 ? 2.065 4.434 -0.919 1.00 97.94 105 GLY A N 1
ATOM 787 C CA . GLY A 1 105 ? 1.279 4.332 0.295 1.00 97.94 105 GLY A CA 1
ATOM 788 C C . GLY A 1 105 ? -0.189 4.607 0.085 1.00 97.94 105 GLY A C 1
ATOM 789 O O . GLY A 1 105 ? -0.649 4.834 -1.037 1.00 97.94 105 GLY A O 1
ATOM 790 N N . ALA A 1 106 ? -0.909 4.578 1.196 1.00 97.88 106 ALA A N 1
ATOM 791 C CA . ALA A 1 106 ? -2.329 4.842 1.252 1.00 97.88 106 ALA A CA 1
ATOM 792 C C . ALA A 1 106 ? -2.670 5.789 2.397 1.00 97.88 106 ALA A C 1
ATOM 794 O O . ALA A 1 106 ? -2.115 5.673 3.488 1.00 97.88 106 ALA A O 1
ATOM 795 N N . ILE A 1 107 ? -3.622 6.682 2.143 1.00 98.25 107 ILE A N 1
ATOM 796 C CA . ILE A 1 107 ? -4.382 7.393 3.169 1.00 98.25 107 ILE A CA 1
ATOM 797 C C . ILE A 1 107 ? -5.661 6.593 3.406 1.00 98.25 107 ILE A C 1
ATOM 799 O O . ILE A 1 107 ? -6.371 6.270 2.450 1.00 98.25 107 ILE A O 1
ATOM 803 N N . VAL A 1 108 ? -5.939 6.286 4.670 1.00 97.81 108 VAL A N 1
ATOM 804 C CA . VAL A 1 108 ? -7.154 5.601 5.117 1.00 97.81 108 VAL A CA 1
ATOM 805 C C . VAL A 1 108 ? -8.111 6.642 5.688 1.00 97.81 108 VAL A C 1
ATOM 807 O O . VAL A 1 108 ? -7.869 7.243 6.738 1.00 97.81 108 VAL A O 1
ATOM 810 N N . GLU A 1 109 ? -9.199 6.877 4.965 1.00 97.50 109 GLU A N 1
ATOM 811 C CA . GLU A 1 109 ? -10.207 7.885 5.303 1.00 97.50 109 GLU A CA 1
ATOM 812 C C . GLU A 1 109 ? -11.308 7.301 6.195 1.00 97.50 109 GLU A C 1
ATOM 814 O O . GLU A 1 109 ? -11.838 8.000 7.058 1.00 97.50 109 GLU A O 1
ATOM 819 N N . ALA A 1 110 ? -11.599 6.007 6.035 1.00 96.69 110 ALA A N 1
ATOM 820 C CA . ALA A 1 110 ? -12.574 5.280 6.835 1.00 96.69 110 ALA A CA 1
ATOM 821 C C . ALA A 1 110 ? -12.187 3.805 6.998 1.00 96.69 110 ALA A C 1
ATOM 823 O O . ALA A 1 110 ? -11.485 3.234 6.159 1.00 96.69 110 ALA A O 1
ATOM 824 N N . GLU A 1 111 ? -12.712 3.193 8.057 1.00 95.88 111 GLU A N 1
ATOM 825 C CA . GLU A 1 111 ? -12.681 1.754 8.308 1.00 95.88 111 GLU A CA 1
ATOM 826 C C . GLU A 1 111 ? -14.109 1.219 8.458 1.00 95.88 111 GLU A C 1
ATOM 828 O O . GLU A 1 111 ? -15.047 1.964 8.754 1.00 95.88 111 GLU A O 1
ATOM 833 N N . GLY A 1 112 ? -14.276 -0.086 8.279 1.00 94.38 112 GLY A N 1
ATOM 834 C CA . GLY A 1 112 ? -15.531 -0.791 8.507 1.00 94.38 112 GLY A CA 1
ATOM 835 C C . GLY A 1 112 ? -15.286 -2.188 9.057 1.00 94.38 112 GLY A C 1
ATOM 836 O O . GLY A 1 112 ? -14.241 -2.791 8.808 1.00 94.38 112 GLY A O 1
ATOM 837 N N . THR A 1 113 ? -16.256 -2.697 9.817 1.00 93.69 113 THR A N 1
ATOM 838 C CA . THR A 1 113 ? -16.192 -4.032 10.416 1.00 93.69 113 THR A CA 1
ATOM 839 C C . THR A 1 113 ? -17.078 -5.008 9.653 1.00 93.69 113 THR A C 1
ATOM 841 O O . THR A 1 113 ? -18.292 -4.823 9.572 1.00 93.69 113 THR A O 1
ATOM 844 N N . PHE A 1 114 ? -16.481 -6.091 9.161 1.00 93.44 114 PHE A N 1
ATOM 845 C CA . PHE A 1 114 ? -17.156 -7.157 8.425 1.00 93.44 114 PHE A CA 1
ATOM 846 C C . PHE A 1 114 ? -16.777 -8.500 9.037 1.00 93.44 114 PHE A C 1
ATOM 848 O O . PHE A 1 114 ? -15.598 -8.789 9.225 1.00 93.44 114 PHE A O 1
ATOM 855 N N . CYS A 1 115 ? -17.771 -9.319 9.384 1.00 89.88 115 CYS A N 1
ATOM 856 C CA . CYS A 1 115 ? -17.554 -10.643 9.984 1.00 89.88 115 CYS A CA 1
ATOM 857 C C . CYS A 1 115 ? -16.584 -10.645 11.192 1.00 89.88 115 CYS A C 1
ATOM 859 O O . CYS A 1 115 ? -15.868 -11.618 11.402 1.00 89.88 115 CYS A O 1
ATOM 861 N N . GLY A 1 116 ? -16.548 -9.560 11.977 1.00 89.06 116 GLY A N 1
ATOM 862 C CA . GLY A 1 116 ? -15.655 -9.415 13.137 1.00 89.06 116 GLY A CA 1
ATOM 863 C C . GLY A 1 116 ? -14.266 -8.831 12.842 1.00 89.06 116 GLY A C 1
ATOM 864 O O . GLY A 1 116 ? -13.504 -8.627 13.781 1.00 89.06 116 GLY A O 1
ATOM 865 N N . TYR A 1 117 ? -13.949 -8.513 11.584 1.00 89.06 117 TYR A N 1
ATOM 866 C CA . TYR A 1 117 ? -12.687 -7.891 11.178 1.00 89.06 117 TYR A CA 1
ATOM 867 C C . TYR A 1 117 ? -12.897 -6.432 10.794 1.00 89.06 117 TYR A C 1
ATOM 869 O O . TYR A 1 117 ? -13.723 -6.135 9.930 1.00 89.06 117 TYR A O 1
ATOM 877 N N . THR A 1 118 ? -12.130 -5.533 11.406 1.00 91.69 118 THR A N 1
ATOM 878 C CA . THR A 1 118 ? -12.074 -4.122 11.014 1.00 91.69 118 THR A CA 1
ATOM 879 C C . THR A 1 118 ? -10.977 -3.924 9.979 1.00 91.69 118 THR A C 1
ATOM 881 O O . THR A 1 118 ? -9.830 -4.305 10.214 1.00 91.69 118 THR A O 1
ATOM 884 N N . ILE A 1 119 ? -11.339 -3.349 8.836 1.00 94.06 119 ILE A N 1
ATOM 885 C CA . ILE A 1 119 ? -10.429 -3.076 7.720 1.00 94.06 119 ILE A CA 1
ATOM 886 C C . ILE A 1 119 ? -10.648 -1.662 7.176 1.00 94.06 119 ILE A C 1
ATOM 888 O O . ILE A 1 119 ? -11.740 -1.113 7.346 1.00 94.06 119 ILE A O 1
ATOM 892 N N . PRO A 1 120 ? -9.662 -1.081 6.471 1.00 95.88 120 PRO A N 1
ATOM 893 C CA . PRO A 1 120 ? -9.868 0.129 5.683 1.00 95.88 120 PRO A CA 1
ATOM 894 C C . PRO A 1 120 ? -10.999 -0.039 4.663 1.00 95.88 120 PRO A C 1
ATOM 896 O O . PRO A 1 120 ? -11.052 -1.046 3.962 1.00 95.88 120 PRO A O 1
ATOM 899 N N . THR A 1 121 ? -11.874 0.956 4.541 1.00 96.81 121 THR A N 1
ATOM 900 C CA . THR A 1 121 ? -13.000 0.954 3.589 1.00 96.81 121 THR A CA 1
ATOM 901 C C . THR A 1 121 ? -13.008 2.139 2.647 1.00 96.81 121 THR A C 1
ATOM 903 O O . THR A 1 121 ? -13.632 2.047 1.596 1.00 96.81 121 THR A O 1
ATOM 906 N N . GLN A 1 122 ? -12.307 3.224 2.968 1.00 97.81 122 GLN A N 1
ATOM 907 C CA . GLN A 1 122 ? -12.141 4.355 2.064 1.00 97.81 122 GLN A CA 1
ATOM 908 C C . GLN A 1 122 ? -10.668 4.739 1.996 1.00 97.81 122 GLN A C 1
ATOM 910 O O . GLN A 1 122 ? -10.034 5.000 3.020 1.00 97.81 122 GLN A O 1
ATOM 915 N N . LEU A 1 123 ? -10.115 4.693 0.786 1.00 96.81 123 LEU A N 1
ATOM 916 C CA . LEU A 1 123 ? -8.677 4.711 0.551 1.00 96.81 123 LEU A CA 1
ATOM 917 C C . LEU A 1 123 ? -8.319 5.633 -0.608 1.00 96.81 123 LEU A C 1
ATOM 919 O O . LEU A 1 123 ? -8.939 5.579 -1.673 1.00 96.81 123 LEU A O 1
ATOM 923 N N . ARG A 1 124 ? -7.227 6.374 -0.434 1.00 97.88 124 ARG A N 1
ATOM 924 C CA . ARG A 1 124 ? -6.493 7.042 -1.515 1.00 97.88 124 ARG A CA 1
ATOM 925 C C . ARG A 1 124 ? -5.100 6.444 -1.569 1.00 97.88 124 ARG A C 1
ATOM 927 O O . ARG A 1 124 ? -4.380 6.514 -0.579 1.00 97.88 124 ARG A O 1
ATOM 934 N N . VAL A 1 125 ? -4.723 5.841 -2.689 1.00 97.88 125 VAL A N 1
ATOM 935 C CA . VAL A 1 125 ? -3.488 5.054 -2.804 1.00 97.88 125 VAL A CA 1
ATOM 936 C C . VAL A 1 125 ? -2.643 5.598 -3.942 1.00 97.88 125 VAL A C 1
ATOM 938 O O . VAL A 1 125 ? -3.175 5.908 -5.007 1.00 97.88 125 VAL A O 1
ATOM 941 N N . GLY A 1 126 ? -1.329 5.709 -3.753 1.00 97.75 126 GLY A N 1
ATOM 942 C CA . GLY A 1 126 ? -0.486 6.358 -4.751 1.00 97.75 126 GLY A CA 1
ATOM 943 C C . GLY A 1 126 ? 1.013 6.342 -4.490 1.00 97.75 126 GLY A C 1
ATOM 944 O O . GLY A 1 126 ? 1.493 5.860 -3.465 1.00 97.75 126 GLY A O 1
ATOM 945 N N . TRP A 1 127 ? 1.736 6.876 -5.470 1.00 98.31 127 TRP A N 1
ATOM 946 C CA . TRP A 1 127 ? 3.182 7.078 -5.489 1.00 98.31 127 TRP A CA 1
ATOM 947 C C . TRP A 1 127 ? 3.575 8.439 -4.909 1.00 98.31 127 TRP A C 1
ATOM 949 O O . TRP A 1 127 ? 2.738 9.317 -4.717 1.00 98.31 127 TRP A O 1
ATOM 959 N N . TYR A 1 128 ? 4.873 8.620 -4.660 1.00 98.19 128 TYR A N 1
ATOM 960 C CA . TYR A 1 128 ? 5.449 9.824 -4.052 1.00 98.19 128 TYR A CA 1
ATOM 961 C C . TYR A 1 128 ? 4.826 10.159 -2.689 1.00 98.19 128 TYR A C 1
ATOM 963 O O . TYR A 1 128 ? 4.690 11.330 -2.319 1.00 98.19 128 TYR A O 1
ATOM 971 N N . PHE A 1 129 ? 4.426 9.116 -1.958 1.00 98.06 129 PHE A N 1
ATOM 972 C CA . PHE A 1 129 ? 3.662 9.233 -0.725 1.00 98.06 129 PHE A CA 1
ATOM 973 C C . PHE A 1 129 ? 4.413 10.043 0.342 1.00 98.06 129 PHE A C 1
ATOM 975 O O . PHE A 1 129 ? 5.598 9.819 0.591 1.00 98.06 129 PHE A O 1
ATOM 982 N N . GLY A 1 130 ? 3.710 10.974 0.992 1.00 95.81 130 GLY A N 1
ATOM 983 C CA . GLY A 1 130 ? 4.292 11.891 1.980 1.00 95.81 130 GLY A CA 1
ATOM 984 C C . GLY A 1 130 ? 4.976 13.129 1.386 1.00 95.81 130 GLY A C 1
ATOM 985 O O . GLY A 1 130 ? 5.622 13.869 2.121 1.00 95.81 130 GLY A O 1
ATOM 986 N N . THR A 1 131 ? 4.836 13.378 0.080 1.00 97.38 131 THR A N 1
ATOM 987 C CA . THR A 1 131 ? 5.310 14.604 -0.585 1.00 97.38 131 THR A CA 1
ATOM 988 C C . THR A 1 131 ? 4.155 15.341 -1.263 1.00 97.38 131 THR A C 1
ATOM 990 O O . THR A 1 131 ? 3.105 14.751 -1.510 1.00 97.38 131 THR A O 1
ATOM 993 N N . GLU A 1 132 ? 4.357 16.605 -1.648 1.00 96.88 132 GLU A N 1
ATOM 994 C CA . GLU A 1 132 ? 3.367 17.383 -2.419 1.00 96.88 132 GLU A CA 1
ATOM 995 C C . GLU A 1 132 ? 2.977 16.709 -3.744 1.00 96.88 132 GLU A C 1
ATOM 997 O O . GLU A 1 132 ? 1.854 16.869 -4.220 1.00 96.88 132 GLU A O 1
ATOM 1002 N N . ARG A 1 133 ? 3.880 15.898 -4.316 1.00 97.06 133 ARG A N 1
ATOM 1003 C CA . ARG A 1 133 ? 3.628 15.163 -5.562 1.00 97.06 133 ARG A CA 1
ATOM 1004 C C . ARG A 1 133 ? 2.532 14.115 -5.417 1.00 97.06 133 ARG A C 1
ATOM 1006 O O . ARG A 1 133 ? 1.909 13.784 -6.417 1.00 97.06 133 ARG A O 1
ATOM 1013 N N . PHE A 1 134 ? 2.277 13.604 -4.209 1.00 97.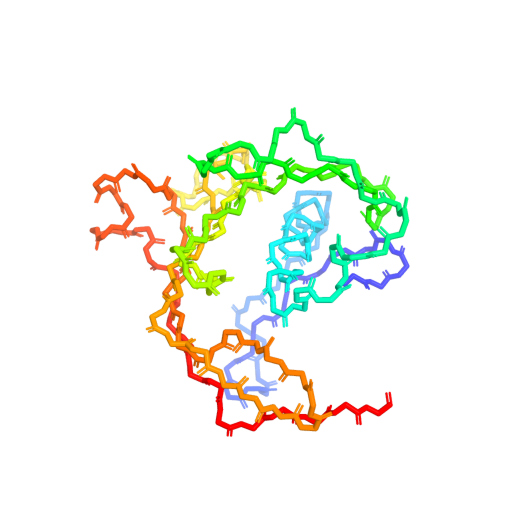38 134 PHE A N 1
ATOM 1014 C CA . PHE A 1 134 ? 1.182 12.657 -3.982 1.00 97.38 134 PHE A CA 1
ATOM 1015 C C . PHE A 1 134 ? -0.162 13.249 -4.425 1.00 97.38 134 PHE A C 1
ATOM 1017 O O . PHE A 1 134 ? -0.902 12.613 -5.167 1.00 97.38 134 PHE A O 1
ATOM 1024 N N . GLU A 1 135 ? -0.436 14.490 -4.022 1.00 95.69 135 GLU A N 1
ATOM 1025 C CA . GLU A 1 135 ? -1.698 15.175 -4.311 1.00 95.69 135 GLU A CA 1
ATOM 1026 C C . GLU A 1 135 ? -1.808 15.622 -5.775 1.00 95.69 135 GLU A C 1
ATOM 1028 O O . GLU A 1 135 ? -2.893 15.582 -6.351 1.00 95.69 135 GLU A O 1
ATOM 1033 N N . SER A 1 136 ? -0.703 16.053 -6.393 1.00 95.81 136 SER A N 1
ATOM 1034 C CA . SER A 1 136 ? -0.739 16.611 -7.751 1.00 95.81 136 SER A CA 1
ATOM 1035 C C . SER A 1 136 ? -0.727 15.560 -8.862 1.00 95.81 136 SER A C 1
ATOM 1037 O O . SER A 1 136 ? -1.354 15.768 -9.899 1.00 95.81 136 SER A O 1
ATOM 1039 N N . GLU A 1 137 ? -0.002 14.456 -8.675 1.00 94.69 137 GLU A N 1
ATOM 1040 C CA . GLU A 1 137 ? 0.221 13.455 -9.731 1.00 94.69 137 GLU A CA 1
ATOM 1041 C C . GLU A 1 137 ? 0.432 12.022 -9.222 1.00 94.69 137 GLU A C 1
ATOM 1043 O O . GLU A 1 137 ? 0.466 11.079 -10.010 1.00 94.69 137 GLU A O 1
ATOM 1048 N N . GLY A 1 138 ? 0.627 11.846 -7.916 1.00 95.69 138 GLY A N 1
ATOM 1049 C CA . GLY A 1 138 ? 0.984 10.567 -7.319 1.00 95.69 138 GLY A CA 1
ATOM 1050 C C . GLY A 1 138 ? -0.215 9.685 -6.999 1.00 95.69 138 GLY A C 1
ATOM 1051 O O . GLY A 1 138 ? -0.050 8.465 -6.938 1.00 95.69 138 GLY A O 1
ATOM 1052 N N . GLU A 1 139 ? -1.408 10.260 -6.813 1.00 96.50 139 GLU A N 1
ATOM 1053 C CA . GLU A 1 139 ? -2.630 9.495 -6.566 1.00 96.50 139 GLU A CA 1
ATOM 1054 C C . GLU A 1 139 ? -2.893 8.537 -7.735 1.00 96.50 139 GLU A C 1
ATOM 1056 O O . GLU A 1 139 ? -3.123 8.935 -8.875 1.00 96.50 139 GLU A O 1
ATOM 1061 N N . PHE A 1 140 ? -2.825 7.242 -7.438 1.00 93.31 140 PHE A N 1
ATOM 1062 C CA . PHE A 1 140 ? -2.923 6.182 -8.430 1.00 93.31 140 PHE A CA 1
ATOM 1063 C C . PHE A 1 140 ? -4.358 5.672 -8.557 1.00 93.31 140 PHE A C 1
ATOM 1065 O O . PHE A 1 140 ? -4.841 5.448 -9.665 1.00 93.31 140 PHE A O 1
ATOM 1072 N N . PHE A 1 141 ? -5.049 5.495 -7.430 1.00 94.25 141 PHE A N 1
ATOM 1073 C CA . PHE A 1 141 ? -6.480 5.206 -7.406 1.00 94.25 141 PHE A CA 1
ATOM 1074 C C . PHE A 1 141 ? -7.111 5.585 -6.067 1.00 94.25 141 PHE A C 1
ATOM 1076 O O . PHE A 1 141 ? -6.441 5.703 -5.037 1.00 94.25 141 PHE A O 1
ATOM 1083 N N . ARG A 1 142 ? -8.441 5.691 -6.092 1.00 96.25 142 ARG A N 1
ATOM 1084 C CA . ARG A 1 142 ? -9.290 5.692 -4.902 1.00 96.25 142 ARG A CA 1
ATOM 1085 C C . ARG A 1 142 ? -10.105 4.417 -4.868 1.00 96.25 142 ARG A C 1
ATOM 1087 O O . ARG A 1 142 ? -10.493 3.907 -5.920 1.00 96.25 142 ARG A O 1
ATOM 1094 N N . ALA A 1 143 ? -10.363 3.918 -3.672 1.00 94.19 143 ALA A N 1
ATOM 1095 C CA . ALA A 1 143 ? -11.194 2.744 -3.484 1.00 94.19 143 ALA A CA 1
ATOM 1096 C C . ALA A 1 143 ? -12.188 2.964 -2.350 1.00 94.19 143 ALA A C 1
ATOM 1098 O O . ALA A 1 143 ? -11.853 3.545 -1.316 1.00 94.19 143 ALA A O 1
ATOM 1099 N N . THR A 1 144 ? -13.391 2.441 -2.565 1.00 97.25 144 THR A N 1
ATOM 1100 C CA . THR A 1 144 ? -14.386 2.209 -1.525 1.00 97.25 144 THR A CA 1
ATOM 1101 C C . THR A 1 144 ? -14.644 0.709 -1.462 1.00 97.25 144 THR A C 1
ATOM 1103 O O . THR A 1 144 ? -14.806 0.071 -2.502 1.00 97.25 144 THR A O 1
ATOM 1106 N N . ILE A 1 145 ? -14.618 0.141 -0.258 1.00 94.69 145 ILE A N 1
ATOM 1107 C CA . ILE A 1 145 ? -14.953 -1.261 -0.005 1.00 94.69 145 ILE A CA 1
ATOM 1108 C C . ILE A 1 145 ? -16.343 -1.293 0.620 1.00 94.69 145 ILE A C 1
ATOM 1110 O O . ILE A 1 145 ? -16.510 -0.935 1.785 1.00 94.69 145 ILE A O 1
ATOM 1114 N N . ASP A 1 146 ? -17.327 -1.717 -0.169 1.00 95.00 146 ASP A N 1
ATOM 1115 C CA . ASP A 1 146 ? -18.727 -1.799 0.264 1.00 95.00 146 ASP A CA 1
ATOM 1116 C C . ASP A 1 146 ? -19.026 -3.100 1.026 1.00 95.00 146 ASP A C 1
ATOM 1118 O O . ASP A 1 146 ? -19.873 -3.130 1.918 1.00 95.00 146 ASP A O 1
ATOM 1122 N N . GLU A 1 147 ? -18.320 -4.183 0.688 1.00 93.31 147 GLU A N 1
ATOM 1123 C CA . GLU A 1 147 ? -18.509 -5.506 1.279 1.00 93.31 147 GLU A CA 1
ATOM 1124 C C . GLU A 1 147 ? -17.182 -6.276 1.339 1.00 93.31 147 GLU A C 1
ATOM 1126 O O . GLU A 1 147 ? -16.383 -6.248 0.400 1.00 93.31 147 GLU A O 1
ATOM 1131 N N . ALA A 1 148 ? -16.967 -7.004 2.438 1.00 90.94 148 ALA A N 1
ATOM 1132 C CA . ALA A 1 148 ? -15.881 -7.964 2.590 1.00 90.94 148 ALA A CA 1
ATOM 1133 C C . ALA A 1 148 ? -16.415 -9.262 3.207 1.00 90.94 148 ALA A C 1
ATOM 1135 O O . ALA A 1 148 ? -17.107 -9.244 4.225 1.00 90.94 148 ALA A O 1
ATOM 1136 N N . ILE A 1 149 ? -16.080 -10.396 2.589 1.00 88.25 149 ILE A N 1
ATOM 1137 C CA . ILE A 1 149 ? -16.479 -11.730 3.046 1.00 88.25 149 ILE A CA 1
ATOM 1138 C C . ILE A 1 149 ? -15.212 -12.534 3.318 1.00 88.25 149 ILE A C 1
ATOM 1140 O O . ILE A 1 149 ? -14.390 -12.723 2.420 1.00 88.25 149 ILE A O 1
ATOM 1144 N N . TYR A 1 150 ? -15.089 -13.050 4.537 1.00 78.00 150 TYR A N 1
ATOM 1145 C CA . TYR A 1 150 ? -14.009 -13.947 4.940 1.00 78.00 150 TYR A CA 1
ATOM 1146 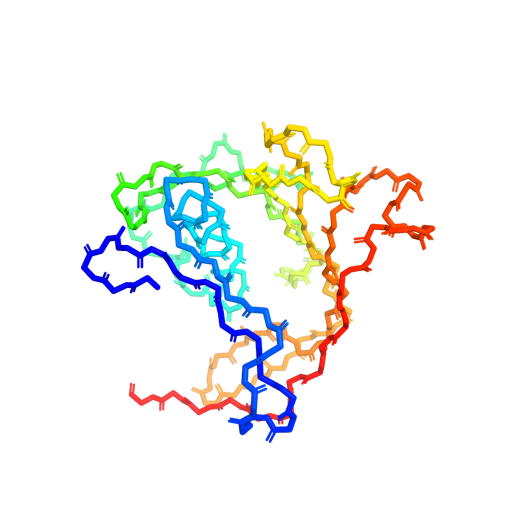C C . TYR A 1 150 ? -14.494 -15.394 4.817 1.00 78.00 150 TYR A C 1
ATOM 1148 O O . TYR A 1 150 ? -15.626 -15.701 5.201 1.00 78.00 150 TYR A O 1
ATOM 1156 N N . ARG A 1 151 ? -13.671 -16.266 4.231 1.00 67.38 151 ARG A N 1
ATOM 1157 C CA . ARG A 1 151 ? -13.964 -17.691 4.030 1.00 67.38 151 ARG A CA 1
ATOM 1158 C C . ARG A 1 151 ? -12.856 -18.549 4.605 1.00 67.38 151 ARG A C 1
ATOM 1160 O O . ARG A 1 151 ? -11.688 -18.128 4.469 1.00 67.38 151 ARG A O 1
#

Nearest PDB structures (foldseek):
  4bhm-assembly1_D  TM=5.140E-01  e=5.886E+00  Pyricularia oryzae
  3szh-assembly2_D  TM=3.914E-01  e=6.222E+00  Shewanella denitrificans OS217
  3k44-assembly1_A  TM=2.509E-01  e=8.681E+00  Drosophila melanogaster